Protein AF-A0A3B1DGM4-F1 (afdb_monomer_lite)

Structure (mmCIF, N/CA/C/O backbone):
data_AF-A0A3B1DGM4-F1
#
_entry.id   AF-A0A3B1DGM4-F1
#
loop_
_atom_site.group_PDB
_atom_site.id
_atom_site.type_symbol
_atom_site.label_atom_id
_atom_site.label_alt_id
_atom_site.label_comp_id
_atom_site.label_asym_id
_atom_site.label_entity_id
_atom_site.label_seq_id
_atom_site.pdbx_PDB_ins_code
_atom_site.Cartn_x
_atom_site.Cartn_y
_atom_site.Cartn_z
_atom_site.occupancy
_atom_site.B_iso_or_equiv
_atom_site.auth_seq_id
_atom_site.auth_comp_id
_atom_site.auth_asym_id
_atom_site.auth_atom_id
_atom_site.pdbx_PDB_model_num
ATOM 1 N N . MET A 1 1 ? 44.287 21.432 -73.339 1.00 42.75 1 MET A N 1
ATOM 2 C CA . MET A 1 1 ? 43.274 21.935 -72.387 1.00 42.75 1 MET A CA 1
ATOM 3 C C . MET A 1 1 ? 42.687 20.730 -71.656 1.00 42.75 1 MET A C 1
ATOM 5 O O . MET A 1 1 ? 42.046 19.916 -72.302 1.00 42.75 1 MET A O 1
ATOM 9 N N . LYS A 1 2 ? 43.029 20.514 -70.377 1.00 38.25 2 LYS A N 1
ATOM 10 C CA . LYS A 1 2 ? 42.545 19.362 -69.591 1.00 38.25 2 LYS A CA 1
ATOM 11 C C . LYS A 1 2 ? 41.209 19.734 -68.949 1.00 38.25 2 LYS A C 1
ATOM 13 O O . LYS A 1 2 ? 41.166 20.657 -68.144 1.00 38.25 2 LYS A O 1
ATOM 18 N N . ILE A 1 3 ? 40.140 19.044 -69.332 1.00 38.56 3 ILE A N 1
ATOM 19 C CA . ILE A 1 3 ? 38.806 19.200 -68.746 1.00 38.56 3 ILE A CA 1
ATOM 20 C C . ILE A 1 3 ? 38.705 18.220 -67.578 1.00 38.56 3 ILE A C 1
ATOM 22 O O . ILE A 1 3 ? 38.859 17.016 -67.767 1.00 38.56 3 ILE A O 1
ATOM 26 N N . PHE A 1 4 ? 38.488 18.737 -66.370 1.00 43.41 4 PHE A N 1
ATOM 27 C CA . PHE A 1 4 ? 38.231 17.930 -65.179 1.00 43.41 4 PHE A CA 1
ATOM 28 C C . PHE A 1 4 ? 36.724 17.897 -64.921 1.00 43.41 4 PHE A C 1
ATOM 30 O O . PHE A 1 4 ? 36.113 18.940 -64.695 1.00 43.41 4 PHE A O 1
ATOM 37 N N . PHE A 1 5 ? 36.124 16.707 -64.930 1.00 41.41 5 PHE A N 1
ATOM 38 C CA . PHE A 1 5 ? 34.758 16.517 -64.451 1.00 41.41 5 PHE A CA 1
ATOM 39 C C . PHE A 1 5 ? 34.792 16.369 -62.930 1.00 41.41 5 PHE A C 1
ATOM 41 O O . PHE A 1 5 ? 35.368 15.424 -62.395 1.00 41.41 5 PHE A O 1
ATOM 48 N N . LYS A 1 6 ? 34.208 17.336 -62.223 1.00 41.38 6 LYS A N 1
ATOM 49 C CA . LYS A 1 6 ? 34.042 17.284 -60.771 1.00 41.38 6 LYS A CA 1
ATOM 50 C C . LYS A 1 6 ? 32.769 16.483 -60.490 1.00 41.38 6 LYS A C 1
ATOM 52 O O . LYS A 1 6 ? 31.674 16.977 -60.736 1.00 41.38 6 LYS A O 1
ATOM 57 N N . THR A 1 7 ? 32.905 15.240 -60.034 1.00 41.47 7 THR A N 1
ATOM 58 C CA . THR A 1 7 ? 31.760 14.409 -59.633 1.00 41.47 7 THR A CA 1
ATOM 59 C C . THR A 1 7 ? 31.030 15.085 -58.473 1.00 41.47 7 THR A C 1
ATOM 61 O O . THR A 1 7 ? 31.591 15.244 -57.390 1.00 41.47 7 THR A O 1
ATOM 64 N N . LEU A 1 8 ? 29.789 15.515 -58.704 1.00 42.62 8 LEU A N 1
ATOM 65 C CA . LEU A 1 8 ? 28.921 16.071 -57.672 1.00 42.62 8 LEU A CA 1
ATOM 66 C C . LEU A 1 8 ? 28.222 14.905 -56.961 1.00 42.62 8 LEU A C 1
ATOM 68 O O . LEU A 1 8 ? 27.299 14.306 -57.505 1.00 42.62 8 LEU A O 1
ATOM 72 N N . ILE A 1 9 ? 28.688 14.550 -55.764 1.00 44.69 9 ILE A N 1
ATOM 73 C CA . ILE A 1 9 ? 27.998 13.579 -54.910 1.00 44.69 9 ILE A CA 1
ATOM 74 C C . ILE A 1 9 ? 26.795 14.297 -54.293 1.00 44.69 9 ILE A C 1
ATOM 76 O O . ILE A 1 9 ? 26.960 15.163 -53.436 1.00 44.69 9 ILE A O 1
ATOM 80 N N . VAL A 1 10 ? 25.585 13.958 -54.739 1.00 43.38 10 VAL A N 1
ATOM 81 C CA . VAL A 1 10 ? 24.349 14.363 -54.060 1.00 43.38 10 VAL A CA 1
ATOM 82 C C . VAL A 1 10 ? 24.117 13.366 -52.928 1.00 43.38 10 VAL A C 1
ATOM 84 O O . VAL A 1 10 ? 23.751 12.219 -53.171 1.00 43.38 10 VAL A O 1
ATOM 87 N N . LEU A 1 11 ? 24.383 13.780 -51.689 1.00 36.72 11 LEU A N 1
ATOM 88 C CA . LEU A 1 11 ? 24.132 12.960 -50.508 1.00 36.72 11 LEU A CA 1
ATOM 89 C C . LEU A 1 11 ? 22.659 13.115 -50.108 1.00 36.72 11 LEU A C 1
ATOM 91 O O . LEU A 1 11 ? 22.272 14.107 -49.496 1.00 36.72 11 LEU A O 1
ATOM 95 N N . THR A 1 12 ? 21.817 12.155 -50.477 1.00 41.31 12 THR A N 1
ATOM 96 C CA . THR A 1 12 ? 20.431 12.095 -49.997 1.00 41.31 12 THR A CA 1
ATOM 97 C C . THR A 1 12 ? 20.418 11.677 -48.530 1.00 41.31 12 THR A C 1
ATOM 99 O O . THR A 1 12 ? 20.714 10.528 -48.205 1.00 41.31 12 THR A O 1
ATOM 102 N N . PHE A 1 13 ? 20.078 12.605 -47.637 1.00 42.34 13 PHE A N 1
ATOM 103 C CA . PHE A 1 13 ? 19.871 12.321 -46.219 1.00 42.34 13 PHE A CA 1
ATOM 104 C C . PHE A 1 13 ? 18.465 11.737 -46.032 1.00 42.34 13 PHE A C 1
ATOM 106 O O . PHE A 1 13 ? 17.473 12.462 -46.067 1.00 42.34 13 PHE A O 1
ATOM 113 N N . ILE A 1 14 ? 18.362 10.415 -45.892 1.00 50.78 14 ILE A N 1
ATOM 114 C CA . ILE A 1 14 ? 17.096 9.752 -45.561 1.00 50.78 14 ILE A CA 1
ATOM 115 C C . ILE A 1 14 ? 16.934 9.827 -44.043 1.00 50.78 14 ILE A C 1
ATOM 117 O O . ILE A 1 14 ? 17.712 9.220 -43.308 1.00 50.78 14 ILE A O 1
ATOM 121 N N . LEU A 1 15 ? 15.928 10.561 -43.566 1.00 43.47 15 LEU A N 1
ATOM 122 C CA . LEU A 1 15 ? 15.540 10.518 -42.160 1.00 43.47 15 LEU A CA 1
ATOM 123 C C . LEU A 1 15 ? 14.900 9.147 -41.900 1.00 43.47 15 LEU A C 1
ATOM 125 O O . LEU A 1 15 ? 13.760 8.905 -42.297 1.00 43.47 15 LEU A O 1
ATOM 129 N N . GLN A 1 16 ? 15.632 8.220 -41.282 1.00 45.78 16 GLN A N 1
ATOM 130 C CA . GLN A 1 16 ? 15.008 7.003 -40.773 1.00 45.78 16 GLN A CA 1
ATOM 131 C C . GLN A 1 16 ? 14.220 7.370 -39.519 1.00 45.78 16 GLN A C 1
ATOM 133 O O . GLN A 1 16 ? 14.791 7.568 -38.450 1.00 45.78 16 GLN A O 1
ATOM 138 N N . ILE A 1 17 ? 12.902 7.501 -39.662 1.00 54.94 17 ILE A N 1
ATOM 139 C CA . ILE A 1 17 ? 12.008 7.572 -38.511 1.00 54.94 17 ILE A CA 1
ATOM 140 C C . ILE A 1 17 ? 11.974 6.157 -37.942 1.00 54.94 17 ILE A C 1
ATOM 142 O O . ILE A 1 17 ? 11.380 5.257 -38.538 1.00 54.94 17 ILE A O 1
ATOM 146 N N . THR A 1 18 ? 12.660 5.927 -36.827 1.00 59.72 18 THR A N 1
ATOM 147 C CA . THR A 1 18 ? 12.448 4.698 -36.070 1.00 59.72 18 THR A CA 1
ATOM 148 C C . THR A 1 18 ? 10.998 4.710 -35.585 1.00 59.72 18 THR A C 1
ATOM 150 O O . THR A 1 18 ? 10.557 5.716 -35.022 1.00 59.72 18 THR A O 1
ATOM 153 N N . PRO A 1 19 ? 10.209 3.649 -35.825 1.00 55.88 19 PRO A N 1
ATOM 154 C CA . PRO A 1 19 ? 8.869 3.583 -35.270 1.00 55.88 19 PRO A CA 1
ATOM 155 C C . PRO A 1 19 ? 8.990 3.655 -33.747 1.00 55.88 19 PRO A C 1
ATOM 157 O O . PRO A 1 19 ? 9.618 2.801 -33.119 1.00 55.88 19 PRO A O 1
ATOM 160 N N . ILE A 1 20 ? 8.419 4.702 -33.151 1.00 60.31 20 ILE A N 1
ATOM 161 C CA . ILE A 1 20 ? 8.247 4.762 -31.704 1.00 60.31 20 ILE A CA 1
ATOM 162 C C . ILE A 1 20 ? 7.150 3.748 -31.399 1.00 60.31 20 ILE A C 1
ATOM 164 O O . ILE A 1 20 ? 5.969 4.006 -31.631 1.00 60.31 20 ILE A O 1
ATOM 168 N N . ASN A 1 21 ? 7.546 2.565 -30.936 1.00 53.22 21 ASN A N 1
ATOM 169 C CA . ASN A 1 21 ? 6.609 1.578 -30.424 1.00 53.22 21 ASN A CA 1
ATOM 170 C C . ASN A 1 21 ? 6.027 2.131 -29.120 1.00 53.22 21 ASN A C 1
ATOM 172 O O . ASN A 1 21 ? 6.573 1.912 -28.040 1.00 53.22 21 ASN A O 1
ATOM 176 N N . PHE A 1 22 ? 4.930 2.878 -29.212 1.00 55.25 22 PHE A N 1
ATOM 177 C CA . PHE A 1 22 ? 4.070 3.075 -28.058 1.00 55.25 22 PHE A CA 1
ATOM 178 C C . PHE A 1 22 ? 3.384 1.741 -27.803 1.00 55.25 22 PHE A C 1
ATOM 180 O O . PHE A 1 22 ? 2.392 1.403 -28.446 1.00 55.25 22 PHE A O 1
ATOM 187 N N . SER A 1 23 ? 3.949 0.956 -26.891 1.00 56.75 23 SER A N 1
ATOM 188 C CA . SER A 1 23 ? 3.288 -0.224 -26.351 1.00 56.75 23 SER A CA 1
ATOM 189 C C . SER A 1 23 ? 2.032 0.228 -25.605 1.00 56.75 23 SER A C 1
ATOM 191 O O . SER A 1 23 ? 2.065 0.463 -24.402 1.00 56.75 23 SER A O 1
ATOM 193 N N . HIS A 1 24 ? 0.915 0.386 -26.312 1.00 62.28 24 HIS A N 1
ATOM 194 C CA . HIS A 1 24 ? -0.399 0.474 -25.690 1.00 62.28 24 HIS A CA 1
ATOM 195 C C . HIS A 1 24 ? -1.039 -0.909 -25.710 1.00 62.28 24 HIS A C 1
ATOM 197 O O . HIS A 1 24 ? -1.864 -1.239 -26.558 1.00 62.28 24 HIS A O 1
ATOM 203 N N . SER A 1 25 ? -0.598 -1.753 -24.788 1.00 62.38 25 SER A N 1
ATOM 204 C CA . SER A 1 25 ? -1.375 -2.910 -24.354 1.00 62.38 25 SER A CA 1
ATOM 205 C C . SER A 1 25 ? -0.787 -3.436 -23.061 1.00 62.38 25 SER A C 1
ATOM 207 O O . SER A 1 25 ? -0.086 -4.440 -23.027 1.00 62.38 25 SER A O 1
ATOM 209 N N . ALA A 1 26 ? -1.085 -2.727 -21.979 1.00 62.62 26 ALA A N 1
ATOM 210 C CA . ALA A 1 26 ? -1.394 -3.426 -20.748 1.00 62.62 26 ALA A CA 1
ATOM 211 C C . ALA A 1 26 ? -2.919 -3.557 -20.736 1.00 62.62 26 ALA A C 1
ATOM 213 O O . ALA A 1 26 ? -3.623 -2.687 -20.234 1.00 62.62 26 ALA A O 1
ATOM 214 N N . THR A 1 27 ? -3.458 -4.587 -21.388 1.00 62.31 27 THR A N 1
ATOM 215 C CA . THR A 1 27 ? -4.781 -5.072 -20.996 1.00 62.31 27 THR A CA 1
ATOM 216 C C . THR A 1 27 ? -4.618 -5.600 -19.581 1.00 62.31 27 THR A C 1
ATOM 218 O O . THR A 1 27 ? -4.063 -6.681 -19.390 1.00 62.31 27 THR A O 1
ATOM 221 N N . THR A 1 28 ? -5.000 -4.800 -18.592 1.00 70.31 28 THR A N 1
ATOM 222 C CA . THR A 1 28 ? -5.035 -5.243 -17.202 1.00 70.31 28 THR A CA 1
ATOM 223 C C . THR A 1 28 ? -6.267 -6.122 -17.051 1.00 70.31 28 THR A C 1
ATOM 225 O O . THR A 1 28 ? -7.396 -5.634 -17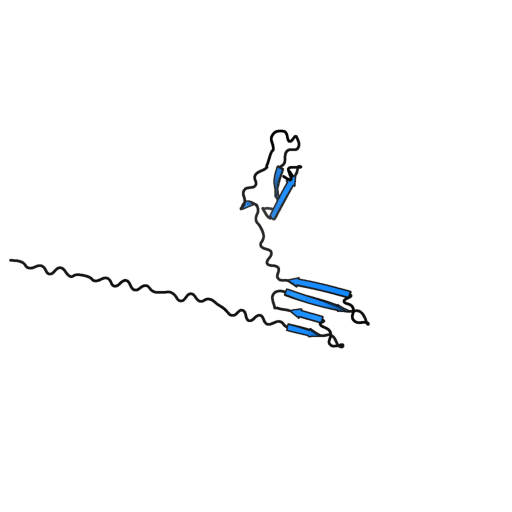.097 1.00 70.31 28 THR A O 1
ATOM 228 N N . THR A 1 29 ? -6.061 -7.432 -16.959 1.00 84.00 29 THR A N 1
ATOM 229 C CA . THR A 1 29 ? -7.118 -8.353 -16.537 1.00 84.00 29 THR A CA 1
ATOM 230 C C . THR A 1 29 ? -7.303 -8.180 -15.037 1.00 84.00 29 THR A C 1
ATOM 232 O O . THR A 1 29 ? -6.311 -8.128 -14.314 1.00 84.00 29 THR A O 1
ATOM 235 N N . ILE A 1 30 ? -8.554 -8.056 -14.592 1.00 90.81 30 ILE A N 1
ATOM 236 C CA . ILE A 1 30 ? -8.892 -8.049 -13.170 1.00 90.81 30 ILE A CA 1
ATOM 237 C C . ILE A 1 30 ? -9.694 -9.311 -12.880 1.00 90.81 30 ILE A C 1
ATOM 239 O O . ILE A 1 30 ? -10.775 -9.495 -13.444 1.00 90.81 30 ILE A O 1
ATOM 243 N N . ASP A 1 31 ? -9.165 -10.157 -12.006 1.00 94.62 31 ASP A N 1
ATOM 244 C CA . ASP A 1 31 ? -9.820 -11.380 -11.564 1.00 94.62 31 ASP A CA 1
ATOM 245 C C . ASP A 1 31 ? -10.663 -11.103 -10.319 1.00 94.62 31 ASP A C 1
ATOM 247 O O . ASP A 1 31 ? -10.201 -10.484 -9.358 1.00 94.62 31 ASP A O 1
ATOM 251 N N . TYR A 1 32 ? -11.909 -11.578 -10.331 1.00 96.50 32 TYR A N 1
ATOM 252 C CA . TYR A 1 32 ? -12.853 -11.435 -9.225 1.00 96.50 32 TYR A CA 1
ATOM 253 C C . TYR A 1 32 ? -13.235 -12.807 -8.675 1.00 96.50 32 TYR A C 1
ATOM 255 O O . TYR A 1 32 ? -13.625 -13.693 -9.438 1.00 96.50 32 TYR A O 1
ATOM 263 N N . THR A 1 33 ? -13.182 -12.970 -7.353 1.00 97.38 33 THR A N 1
ATOM 264 C CA . THR A 1 33 ? -13.752 -14.135 -6.663 1.00 97.38 33 THR A CA 1
ATOM 265 C C . THR A 1 33 ? -14.867 -13.700 -5.729 1.00 97.38 33 THR A C 1
ATOM 267 O O . THR A 1 33 ? -14.865 -12.587 -5.193 1.00 97.38 33 THR A O 1
ATOM 270 N N . TYR A 1 34 ? -15.835 -14.590 -5.553 1.00 96.88 34 TYR A N 1
ATOM 271 C CA . TYR A 1 34 ? -17.017 -14.349 -4.746 1.00 96.88 34 TYR A CA 1
ATOM 272 C C . TYR A 1 34 ? -17.166 -15.450 -3.702 1.00 96.88 34 TYR A C 1
ATOM 274 O O . TYR A 1 34 ? -16.784 -16.591 -3.958 1.00 96.88 34 TYR A O 1
ATOM 282 N N . ASP A 1 35 ? -17.735 -15.095 -2.554 1.00 94.69 35 ASP A N 1
ATOM 283 C CA . ASP A 1 35 ? -18.126 -16.061 -1.530 1.00 94.69 35 ASP A CA 1
ATOM 284 C C . ASP A 1 35 ? -19.404 -16.832 -1.924 1.00 94.69 35 ASP A C 1
ATOM 286 O O . ASP A 1 35 ? -20.057 -16.532 -2.929 1.00 94.69 35 ASP A O 1
ATOM 290 N N . ASP A 1 36 ? -19.801 -17.808 -1.101 1.00 95.75 36 ASP A N 1
ATOM 291 C CA . ASP A 1 36 ? -20.997 -18.642 -1.320 1.00 95.75 36 ASP A CA 1
ATOM 292 C C . ASP A 1 36 ? -22.314 -17.838 -1.393 1.00 95.75 36 ASP A C 1
ATOM 294 O O . ASP A 1 36 ? -23.334 -18.342 -1.868 1.00 95.75 36 ASP A O 1
ATOM 298 N N . LEU A 1 37 ? -22.313 -16.584 -0.926 1.00 95.94 37 LEU A N 1
ATOM 299 C CA . LEU A 1 37 ? -23.451 -15.663 -0.976 1.00 95.94 37 LEU A CA 1
ATOM 300 C C . LEU A 1 37 ? -23.361 -14.681 -2.158 1.00 95.94 37 LEU A C 1
ATOM 302 O O . LEU A 1 37 ? -24.132 -13.720 -2.215 1.00 95.94 37 LEU A O 1
ATOM 306 N N . ASN A 1 38 ? -22.459 -14.923 -3.116 1.00 96.06 38 ASN A N 1
ATOM 307 C CA . ASN A 1 38 ? -22.181 -14.076 -4.279 1.00 96.06 38 ASN A CA 1
ATOM 308 C C . ASN A 1 38 ? -21.729 -12.648 -3.924 1.00 96.06 38 ASN A C 1
ATOM 310 O O . ASN A 1 38 ? -22.008 -11.693 -4.656 1.00 96.06 38 ASN A O 1
ATOM 314 N N . ARG A 1 39 ? -21.024 -12.472 -2.805 1.00 94.44 39 ARG A N 1
ATOM 315 C CA . ARG A 1 39 ? -20.416 -11.192 -2.411 1.00 94.44 39 ARG A CA 1
ATOM 316 C C . ARG A 1 39 ? -18.938 -11.192 -2.777 1.00 94.44 39 ARG A C 1
ATOM 318 O O . ARG A 1 39 ? -18.302 -12.238 -2.782 1.00 94.44 39 ARG A O 1
ATOM 325 N N . LEU A 1 40 ? -18.395 -10.023 -3.115 1.00 97.25 40 LEU A N 1
ATOM 326 C CA . LEU A 1 40 ? -17.015 -9.888 -3.588 1.00 97.25 40 LEU A CA 1
ATOM 327 C C . LEU A 1 40 ? -16.014 -10.248 -2.482 1.00 97.25 40 LEU A C 1
ATOM 329 O O . LEU A 1 40 ? -15.865 -9.491 -1.532 1.00 97.25 40 LEU A O 1
ATOM 333 N N . GLU A 1 41 ? -15.281 -11.345 -2.632 1.00 97.12 41 GLU A N 1
ATOM 334 C CA . GLU A 1 41 ? -14.272 -11.781 -1.661 1.00 97.12 41 GLU A CA 1
ATOM 335 C C . GLU A 1 41 ? -12.873 -11.271 -2.036 1.00 97.12 41 GLU A C 1
ATOM 337 O O . GLU A 1 41 ? -12.142 -10.769 -1.178 1.00 97.12 41 GLU A O 1
ATOM 342 N N . ASN A 1 42 ? -12.523 -11.327 -3.326 1.00 96.31 42 ASN A N 1
ATOM 343 C CA . ASN A 1 42 ? -11.224 -10.895 -3.834 1.00 96.31 42 ASN A CA 1
ATOM 344 C C . ASN A 1 42 ? -11.342 -10.160 -5.174 1.00 96.31 42 ASN A C 1
ATOM 346 O O . ASN A 1 42 ? -12.109 -10.568 -6.044 1.00 96.31 42 ASN A O 1
ATOM 350 N N . SER A 1 43 ? -10.523 -9.125 -5.367 1.00 95.12 43 SER A N 1
ATOM 351 C CA . SER A 1 43 ? -10.234 -8.557 -6.689 1.00 95.12 43 SER A CA 1
ATOM 352 C C . SER A 1 43 ? -8.729 -8.397 -6.884 1.00 95.12 43 SER A C 1
ATOM 354 O O . SER A 1 43 ? -8.086 -7.788 -6.025 1.00 95.12 43 SER A O 1
ATOM 356 N N . ASP A 1 44 ? -8.185 -8.881 -7.996 1.00 92.12 44 ASP A N 1
ATOM 357 C CA . ASP A 1 44 ? -6.746 -8.871 -8.287 1.00 92.12 44 ASP A CA 1
ATOM 358 C C . ASP A 1 44 ? -6.476 -8.339 -9.698 1.00 92.12 44 ASP A C 1
ATOM 360 O O . ASP A 1 44 ? -7.025 -8.873 -10.655 1.00 92.12 44 ASP A O 1
ATOM 364 N N . ASP A 1 45 ? -5.664 -7.286 -9.834 1.00 88.56 45 ASP A N 1
ATOM 365 C CA . ASP A 1 45 ? -5.254 -6.717 -11.133 1.00 88.56 45 ASP A CA 1
ATOM 366 C C . ASP A 1 45 ? -3.812 -7.099 -11.547 1.00 88.56 45 ASP A C 1
ATOM 368 O O . ASP A 1 45 ? -3.177 -6.422 -12.364 1.00 88.56 45 ASP A O 1
ATOM 372 N N . ASN A 1 46 ? -3.271 -8.163 -10.943 1.00 84.69 46 ASN A N 1
ATOM 373 C CA . ASN A 1 46 ? -1.877 -8.622 -10.950 1.00 84.69 46 ASN A CA 1
ATOM 374 C C . ASN A 1 46 ? -0.868 -7.676 -10.278 1.00 84.69 46 ASN A C 1
ATOM 376 O O . ASN A 1 46 ? 0.282 -8.062 -10.054 1.00 84.69 46 ASN A O 1
ATOM 380 N N . SER A 1 47 ? -1.255 -6.443 -9.958 1.00 85.00 47 SER A N 1
ATOM 381 C CA . SER A 1 47 ? -0.409 -5.458 -9.278 1.00 85.00 47 SER A CA 1
ATOM 382 C C . SER A 1 47 ? -0.871 -5.219 -7.845 1.00 85.00 47 SER A C 1
ATOM 384 O O . SER A 1 47 ? -0.049 -4.954 -6.965 1.00 85.00 47 SER A O 1
ATOM 386 N N . ILE A 1 48 ? -2.177 -5.297 -7.610 1.00 88.44 48 ILE A N 1
ATOM 387 C CA . ILE A 1 48 ? -2.865 -5.008 -6.363 1.00 88.44 48 ILE A CA 1
ATOM 388 C C . ILE A 1 48 ? -3.989 -6.025 -6.168 1.00 88.44 48 ILE A C 1
ATOM 390 O O . ILE A 1 48 ? -4.896 -6.152 -6.987 1.00 88.44 48 ILE A O 1
ATOM 394 N N . THR A 1 49 ? -3.966 -6.676 -5.010 1.00 93.19 49 THR A N 1
ATOM 395 C CA . THR A 1 49 ? -5.018 -7.565 -4.529 1.00 93.19 49 THR A CA 1
ATOM 396 C C . THR A 1 49 ? -5.808 -6.873 -3.417 1.00 93.19 49 THR A C 1
ATOM 398 O O . THR A 1 49 ? -5.246 -6.439 -2.402 1.00 93.19 49 THR A O 1
ATOM 401 N N . HIS A 1 50 ? -7.128 -6.799 -3.564 1.00 94.69 50 HIS A N 1
ATOM 402 C CA . HIS A 1 50 ? -8.054 -6.422 -2.499 1.00 94.69 50 HIS A CA 1
ATOM 403 C C . HIS A 1 50 ? -8.781 -7.662 -1.988 1.00 94.69 50 HIS A C 1
ATOM 405 O O . HIS A 1 50 ? -9.328 -8.415 -2.782 1.00 94.69 50 HIS A O 1
ATOM 411 N N . THR A 1 51 ? -8.838 -7.832 -0.669 1.00 96.81 51 THR A N 1
ATOM 412 C CA . THR A 1 51 ? -9.602 -8.900 -0.005 1.00 96.81 51 THR A CA 1
ATOM 413 C C . THR A 1 51 ? -10.608 -8.306 0.970 1.00 96.81 51 THR A C 1
ATOM 415 O O . THR A 1 51 ? -10.295 -7.344 1.684 1.00 96.81 51 THR A O 1
ATOM 418 N N . PHE A 1 52 ? -11.806 -8.882 0.999 1.00 97.06 52 PHE A N 1
ATOM 419 C CA . PHE A 1 52 ? -12.921 -8.438 1.826 1.00 97.06 52 PHE A CA 1
ATOM 420 C C . PHE A 1 52 ? -13.473 -9.602 2.644 1.00 97.06 52 PHE A C 1
ATOM 422 O O . PHE A 1 52 ? -13.580 -10.721 2.155 1.00 97.06 52 PHE A O 1
ATOM 429 N N . THR A 1 53 ? -13.861 -9.327 3.886 1.00 95.88 53 THR A N 1
ATOM 430 C CA . THR A 1 53 ? -14.657 -10.257 4.696 1.00 95.88 53 THR A CA 1
ATOM 431 C C . THR A 1 53 ? -15.911 -9.559 5.174 1.00 95.88 53 THR A C 1
ATOM 433 O O . THR A 1 53 ? -15.910 -8.341 5.372 1.00 95.88 53 THR A O 1
ATOM 436 N N . TYR A 1 54 ? -16.965 -10.335 5.395 1.00 96.94 54 TYR A N 1
ATOM 437 C CA . TYR A 1 54 ? -18.276 -9.819 5.760 1.00 96.94 54 TYR A CA 1
ATOM 438 C C . TYR A 1 54 ? -18.806 -10.490 7.025 1.00 96.94 54 TYR A C 1
ATOM 440 O O . TYR A 1 54 ? -18.404 -11.604 7.357 1.00 96.94 54 TYR A O 1
ATOM 448 N N . ASP A 1 55 ? -19.715 -9.817 7.723 1.00 95.56 55 ASP A N 1
ATOM 449 C CA . ASP A 1 55 ? -20.574 -10.447 8.724 1.00 95.56 55 ASP A CA 1
ATOM 450 C C . ASP A 1 55 ? -21.780 -11.154 8.062 1.00 95.56 55 ASP A C 1
ATOM 452 O O . ASP A 1 55 ? -21.948 -11.162 6.834 1.00 95.56 55 ASP A O 1
ATOM 456 N N . GLU A 1 56 ? -22.626 -11.771 8.889 1.00 93.81 56 GLU A N 1
ATOM 457 C CA . GLU A 1 56 ? -23.806 -12.524 8.444 1.00 93.81 56 GLU A CA 1
ATOM 458 C C . GLU A 1 56 ? -24.868 -11.649 7.760 1.00 93.81 56 GLU A C 1
ATOM 460 O O . GLU A 1 56 ? -25.627 -12.142 6.930 1.00 93.81 56 GLU A O 1
ATOM 465 N N . VAL A 1 57 ? -24.917 -10.350 8.072 1.00 95.62 57 VAL A N 1
ATOM 466 C CA . VAL A 1 57 ? -25.900 -9.411 7.503 1.00 95.62 57 VAL A CA 1
ATOM 467 C C . VAL A 1 57 ? -25.353 -8.638 6.297 1.00 95.62 57 VAL A C 1
ATOM 469 O O . VAL A 1 57 ? -26.090 -7.878 5.672 1.00 95.62 57 VAL A O 1
ATOM 472 N N . GLY A 1 58 ? -24.086 -8.859 5.927 1.00 93.62 58 GLY A N 1
ATOM 473 C CA . GLY A 1 58 ? -23.462 -8.305 4.726 1.00 93.62 58 GLY A CA 1
ATOM 474 C C . GLY A 1 58 ? -22.635 -7.039 4.935 1.00 93.62 58 GLY A C 1
ATOM 475 O O . GLY A 1 58 ? -22.234 -6.424 3.946 1.00 93.62 58 GLY A O 1
ATOM 476 N N . ASN A 1 59 ? -22.330 -6.647 6.173 1.00 94.69 59 ASN A N 1
ATOM 477 C CA . ASN A 1 59 ? -21.394 -5.552 6.419 1.00 94.69 59 ASN A CA 1
ATOM 478 C C . ASN A 1 59 ? -19.955 -6.038 6.264 1.00 94.69 59 ASN A C 1
ATOM 480 O O . ASN A 1 59 ? -19.616 -7.139 6.687 1.00 94.69 59 ASN A O 1
ATOM 484 N N . ILE A 1 60 ? -19.086 -5.190 5.713 1.00 95.56 60 ILE A N 1
ATOM 485 C CA . ILE A 1 60 ? -17.653 -5.479 5.613 1.00 95.56 60 ILE A CA 1
ATOM 486 C C . ILE A 1 60 ? -17.035 -5.433 7.016 1.00 95.56 60 ILE A C 1
ATOM 488 O O . ILE A 1 60 ? -17.058 -4.396 7.676 1.00 95.56 60 ILE A O 1
ATOM 492 N N . THR A 1 61 ? -16.441 -6.542 7.448 1.00 97.19 61 THR A N 1
ATOM 493 C CA . THR A 1 61 ? -15.714 -6.666 8.721 1.00 97.19 61 THR A CA 1
ATOM 494 C C . THR A 1 61 ? -14.211 -6.468 8.555 1.00 97.19 61 THR A C 1
ATOM 496 O O . THR A 1 61 ? -13.540 -6.048 9.496 1.00 97.19 61 THR A O 1
ATOM 499 N N . SER A 1 62 ? -13.674 -6.720 7.358 1.00 94.56 62 SER A N 1
ATOM 500 C CA . SER A 1 62 ? -12.272 -6.471 7.023 1.00 94.56 62 SER A CA 1
ATOM 501 C C . SER A 1 62 ? -12.113 -6.096 5.558 1.00 94.56 62 SER A C 1
ATOM 503 O O . SER A 1 62 ? -12.790 -6.633 4.682 1.00 94.56 62 SER A O 1
ATOM 505 N N . LYS A 1 63 ? -11.168 -5.192 5.299 1.00 94.81 63 LYS A N 1
ATOM 506 C CA . LYS A 1 63 ? -10.659 -4.877 3.967 1.00 94.81 63 LYS A CA 1
ATOM 507 C C . LYS A 1 63 ? -9.141 -4.858 4.035 1.00 94.81 63 LYS A C 1
ATOM 509 O O . LYS A 1 63 ? -8.566 -4.041 4.754 1.00 94.81 63 LYS A O 1
ATOM 514 N N . LYS A 1 64 ? -8.490 -5.712 3.253 1.00 93.69 64 LYS A N 1
ATOM 515 C CA . LYS A 1 64 ? -7.031 -5.759 3.143 1.00 93.69 64 LYS A CA 1
ATOM 516 C C . LYS A 1 64 ? -6.617 -5.459 1.707 1.00 93.69 64 LYS A C 1
ATOM 518 O O . LYS A 1 64 ? -7.234 -5.932 0.759 1.00 93.69 64 LYS A O 1
ATOM 523 N N . VAL A 1 65 ? -5.578 -4.641 1.561 1.00 92.19 65 VAL A N 1
ATOM 524 C CA . VAL A 1 65 ? -4.978 -4.290 0.269 1.00 92.19 65 VAL A CA 1
ATOM 525 C C . VAL A 1 65 ? -3.529 -4.746 0.289 1.00 92.19 65 VAL A C 1
ATOM 527 O O . VAL A 1 65 ? -2.773 -4.346 1.174 1.00 92.19 65 VAL A O 1
ATOM 530 N N . VAL A 1 66 ? -3.154 -5.593 -0.660 1.00 88.62 66 VAL A N 1
ATOM 531 C CA . VAL A 1 66 ? -1.780 -6.053 -0.853 1.00 88.62 66 VAL A CA 1
ATOM 532 C C . VAL A 1 66 ? -1.383 -5.665 -2.260 1.00 88.62 66 VAL A C 1
ATOM 534 O O . VAL A 1 66 ? -1.865 -6.242 -3.222 1.00 88.62 66 VAL A O 1
ATOM 537 N N . GLY A 1 67 ? -0.540 -4.650 -2.378 1.00 82.94 67 GLY A N 1
ATOM 538 C CA . GLY A 1 67 ? 0.039 -4.275 -3.656 1.00 82.94 67 GLY A CA 1
ATOM 539 C C . GLY A 1 67 ? 1.484 -4.719 -3.750 1.00 82.94 67 GLY A C 1
ATOM 540 O O . GLY A 1 67 ? 2.215 -4.696 -2.756 1.00 82.94 67 GLY A O 1
ATOM 541 N N . SER A 1 68 ? 1.926 -4.968 -4.976 1.00 66.25 68 SER A N 1
ATOM 542 C CA . SER A 1 68 ? 3.307 -4.751 -5.392 1.00 66.25 68 SER A CA 1
ATOM 543 C C . SER A 1 68 ? 3.564 -3.245 -5.379 1.00 66.25 68 SER A C 1
ATOM 545 O O . SER A 1 68 ? 3.756 -2.613 -6.417 1.00 66.25 68 SER A O 1
ATOM 547 N N . GLY A 1 69 ? 3.487 -2.626 -4.198 1.00 59.12 69 GLY A N 1
ATOM 548 C CA . GLY A 1 69 ? 3.939 -1.261 -4.025 1.00 59.12 69 GLY A CA 1
ATOM 549 C C . GLY A 1 69 ? 5.390 -1.262 -4.464 1.00 59.12 69 GLY A C 1
ATOM 550 O O . GLY A 1 69 ? 6.227 -1.863 -3.796 1.00 59.12 69 GLY A O 1
ATOM 551 N N . SER A 1 70 ? 5.676 -0.667 -5.621 1.00 57.56 70 SER A N 1
ATOM 552 C CA . SER A 1 70 ? 7.047 -0.400 -6.023 1.00 57.56 70 SER A CA 1
ATOM 553 C C . SER A 1 70 ? 7.591 0.546 -4.967 1.00 57.56 70 SER A C 1
ATOM 555 O O . SER A 1 70 ? 7.373 1.755 -5.024 1.00 57.56 70 SER A O 1
ATOM 557 N N . THR A 1 71 ? 8.217 -0.007 -3.932 1.00 55.75 71 THR A N 1
ATOM 558 C CA . THR A 1 71 ? 8.962 0.775 -2.964 1.00 55.75 71 THR A CA 1
ATOM 559 C C . THR A 1 71 ? 10.172 1.278 -3.725 1.00 55.75 71 THR A C 1
ATOM 561 O O . THR A 1 71 ? 11.192 0.596 -3.826 1.00 55.75 71 THR A O 1
ATOM 564 N N . SER A 1 72 ? 10.040 2.450 -4.339 1.00 63.69 72 SER A N 1
ATOM 565 C CA . SER A 1 72 ? 11.197 3.193 -4.808 1.00 63.69 72 SER A CA 1
ATOM 566 C C . SER A 1 72 ? 12.007 3.530 -3.567 1.00 63.69 72 SER A C 1
ATOM 568 O O . SER A 1 72 ? 11.654 4.436 -2.815 1.00 63.69 72 SER A O 1
ATOM 570 N N . ASN A 1 73 ? 13.058 2.753 -3.317 1.00 69.75 73 ASN A N 1
ATOM 571 C CA . ASN A 1 73 ? 14.002 3.049 -2.254 1.00 69.75 73 ASN A CA 1
ATOM 572 C C . ASN A 1 73 ? 14.625 4.408 -2.563 1.00 69.75 73 ASN A C 1
ATOM 574 O O . ASN A 1 73 ? 15.406 4.552 -3.505 1.00 69.75 73 ASN A O 1
ATOM 578 N N . ILE A 1 74 ? 14.252 5.420 -1.786 1.00 76.38 74 ILE A N 1
ATOM 579 C CA . ILE A 1 74 ? 14.905 6.719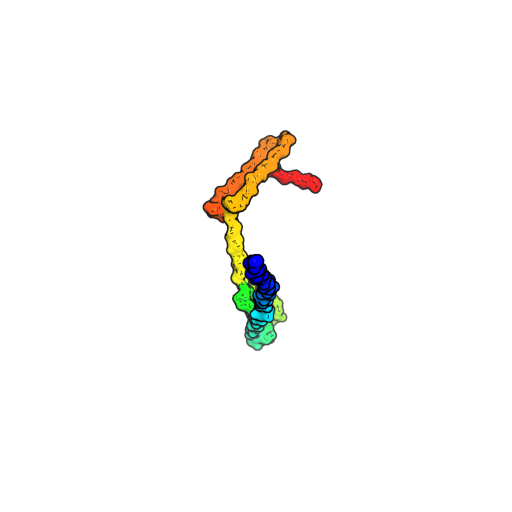 -1.848 1.00 76.38 74 ILE A CA 1
ATOM 580 C C . ILE A 1 74 ? 16.256 6.548 -1.160 1.00 76.38 74 ILE A C 1
ATOM 582 O O . ILE A 1 74 ? 16.312 6.234 0.026 1.00 76.38 74 ILE A O 1
ATOM 586 N N . ASN A 1 75 ? 17.340 6.733 -1.912 1.00 85.50 75 ASN A N 1
A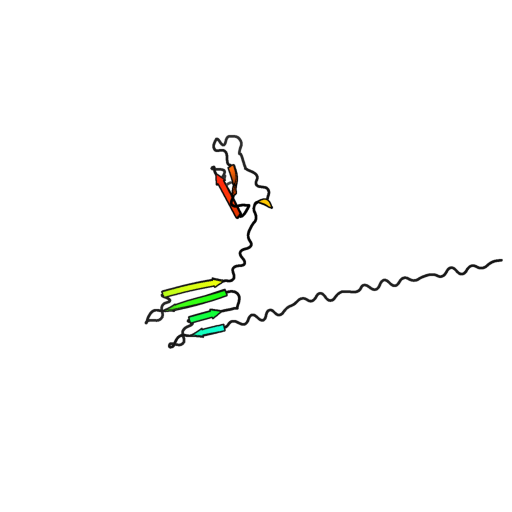TOM 587 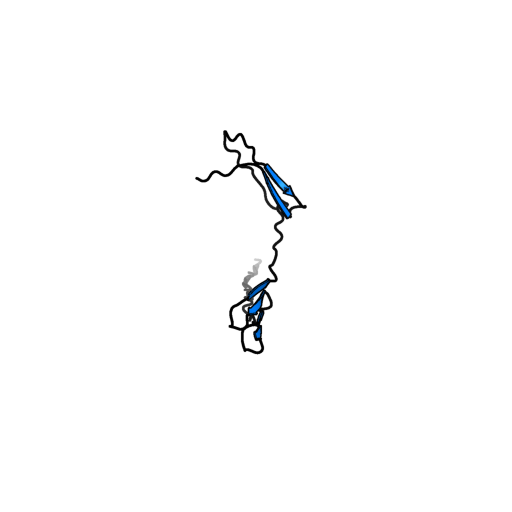C CA . ASN A 1 75 ? 18.671 6.857 -1.337 1.00 85.50 75 ASN A CA 1
ATOM 588 C C . ASN A 1 75 ? 18.960 8.342 -1.098 1.00 85.50 75 ASN A C 1
ATOM 590 O O . ASN A 1 75 ? 19.271 9.076 -2.036 1.00 85.50 75 ASN A O 1
ATOM 594 N N . PHE A 1 76 ? 18.849 8.784 0.152 1.00 83.75 76 PHE A N 1
ATOM 595 C CA . PHE A 1 76 ? 19.103 10.159 0.571 1.00 83.75 76 PHE A CA 1
ATOM 596 C C . PHE A 1 76 ? 20.539 10.620 0.285 1.00 83.75 76 PHE A C 1
ATOM 598 O O . PHE A 1 76 ? 20.744 11.818 0.148 1.00 83.75 76 PHE A O 1
ATOM 605 N N . ASN A 1 77 ? 21.511 9.714 0.085 1.00 86.44 77 ASN A N 1
ATOM 606 C CA . ASN A 1 77 ? 22.869 10.099 -0.337 1.00 86.44 77 ASN A CA 1
ATOM 607 C C . ASN A 1 77 ? 22.904 10.733 -1.737 1.00 86.44 77 ASN A C 1
ATOM 609 O O . ASN A 1 77 ? 23.877 11.397 -2.084 1.00 86.44 77 ASN A O 1
ATOM 613 N N . ASN A 1 78 ? 21.856 10.537 -2.541 1.00 89.12 78 ASN A N 1
ATOM 614 C CA . ASN A 1 78 ? 21.734 11.147 -3.863 1.00 89.12 78 ASN A CA 1
ATOM 615 C C . ASN A 1 78 ? 21.180 12.581 -3.806 1.00 89.12 78 ASN A C 1
ATOM 617 O O . ASN A 1 78 ? 21.007 13.206 -4.851 1.00 89.12 78 ASN A O 1
ATOM 621 N N . TYR A 1 79 ? 20.877 13.096 -2.613 1.00 84.31 79 TYR A N 1
ATOM 622 C CA . TYR A 1 79 ? 20.274 14.407 -2.412 1.00 84.31 79 TYR A CA 1
ATOM 623 C C . TYR A 1 79 ? 21.150 15.255 -1.487 1.00 84.31 79 TYR A C 1
ATOM 625 O O . TYR A 1 79 ? 21.698 14.765 -0.502 1.00 84.31 79 TYR A O 1
ATOM 633 N N . SER A 1 80 ? 21.265 16.548 -1.796 1.00 81.44 80 SER A N 1
ATOM 634 C CA . SER A 1 80 ? 21.838 17.524 -0.865 1.00 81.44 80 SER A CA 1
ATOM 635 C C . SER A 1 80 ? 20.777 17.909 0.165 1.00 81.44 80 SER A C 1
ATOM 637 O O . SER A 1 80 ? 19.637 18.189 -0.210 1.00 81.44 80 SER A O 1
ATOM 639 N N . VAL A 1 81 ? 21.137 17.927 1.449 1.00 72.94 81 VAL A N 1
ATOM 640 C CA . VAL A 1 81 ? 20.250 18.356 2.537 1.00 72.94 81 VAL A CA 1
ATOM 641 C C . VAL A 1 81 ? 20.826 19.622 3.159 1.00 72.94 81 VAL A C 1
ATOM 643 O O . VAL A 1 81 ? 21.909 19.593 3.738 1.00 72.94 81 VAL A O 1
ATOM 646 N N . GLU A 1 82 ? 20.105 20.732 3.025 1.00 71.06 82 GLU A N 1
ATOM 647 C CA . GLU A 1 82 ? 20.491 22.029 3.580 1.00 71.06 82 GLU A CA 1
ATOM 648 C C . GLU A 1 82 ? 19.626 22.356 4.798 1.00 71.06 82 GLU A C 1
ATOM 650 O O . GLU A 1 82 ? 18.399 22.224 4.763 1.00 71.06 82 GLU A O 1
ATOM 655 N N . ASN A 1 83 ? 20.261 22.800 5.882 1.00 66.94 83 ASN A N 1
ATOM 656 C CA . ASN A 1 83 ? 19.549 23.199 7.090 1.00 66.94 83 ASN A CA 1
ATOM 657 C C . ASN A 1 83 ? 19.179 24.678 6.978 1.00 66.94 83 ASN A C 1
ATOM 659 O O . ASN A 1 83 ? 20.027 25.522 6.687 1.00 66.94 83 ASN A O 1
ATOM 663 N N . TYR A 1 84 ? 17.914 25.003 7.234 1.00 62.75 84 TYR A N 1
ATOM 664 C CA . TYR A 1 84 ? 17.481 26.393 7.299 1.00 62.75 84 TYR A CA 1
ATOM 665 C C . TYR A 1 84 ? 17.665 26.940 8.718 1.00 62.75 84 TYR A C 1
ATOM 667 O O . TYR A 1 84 ? 16.815 26.739 9.588 1.00 62.75 84 TYR A O 1
ATOM 675 N N . ASP A 1 85 ? 18.756 27.671 8.934 1.00 62.66 85 ASP A N 1
ATOM 676 C CA . ASP A 1 85 ? 18.996 28.406 10.174 1.00 62.66 85 ASP A CA 1
ATOM 677 C C . ASP A 1 85 ? 18.553 29.864 9.999 1.00 62.66 85 ASP A C 1
ATOM 679 O O . ASP A 1 85 ? 19.242 30.694 9.401 1.00 62.66 85 ASP A O 1
ATOM 683 N N . GLN A 1 86 ? 17.362 30.201 10.504 1.00 59.28 86 GLN A N 1
ATOM 684 C CA . GLN A 1 86 ? 16.931 31.597 10.530 1.00 59.28 86 GLN A CA 1
ATOM 685 C C . GLN A 1 86 ? 17.817 32.396 11.506 1.00 59.28 86 GLN A C 1
ATOM 687 O O . GLN A 1 86 ? 18.040 31.936 12.632 1.00 59.28 86 GLN A O 1
ATOM 692 N N . PRO A 1 87 ? 18.255 33.621 11.148 1.00 59.91 87 PRO A N 1
ATOM 693 C CA . PRO A 1 87 ? 18.927 34.512 12.087 1.00 59.91 87 PRO A CA 1
ATOM 694 C C . PRO A 1 87 ? 18.075 34.700 13.351 1.00 59.91 87 PRO A C 1
ATOM 696 O O . PRO A 1 87 ? 16.934 35.156 13.270 1.00 59.91 87 PRO A O 1
ATOM 699 N N . GLY A 1 88 ? 18.620 34.317 14.509 1.00 61.62 88 GLY A N 1
ATOM 700 C CA . GLY A 1 88 ? 17.941 34.389 15.810 1.00 61.62 88 GLY A CA 1
ATOM 701 C C . GLY A 1 88 ? 17.265 33.097 16.287 1.00 61.62 88 GLY A C 1
ATOM 702 O O . GLY A 1 88 ? 16.635 33.113 17.343 1.00 61.62 88 GLY A O 1
ATOM 703 N N . ASN A 1 89 ? 17.386 31.981 15.559 1.00 60.59 89 ASN A N 1
ATOM 704 C CA . ASN A 1 89 ? 16.876 30.692 16.025 1.00 60.59 89 ASN A CA 1
ATOM 705 C C . ASN A 1 89 ? 17.898 30.023 16.968 1.00 60.59 89 ASN A C 1
ATOM 707 O O . ASN A 1 89 ? 18.933 29.535 16.528 1.00 60.59 89 ASN A O 1
ATOM 711 N N . ASN A 1 90 ? 17.608 29.978 18.274 1.00 59.09 90 ASN A N 1
ATOM 712 C CA . ASN A 1 90 ? 18.456 29.301 19.275 1.00 59.09 90 ASN A CA 1
ATOM 713 C C . ASN A 1 90 ? 18.290 27.767 19.277 1.00 59.09 90 ASN A C 1
ATOM 715 O O . ASN A 1 90 ? 18.826 27.083 20.148 1.00 59.09 90 ASN A O 1
ATOM 719 N N . PHE A 1 91 ? 17.539 27.224 18.317 1.00 64.00 91 PHE A N 1
ATOM 720 C CA . PHE A 1 91 ? 17.326 25.794 18.133 1.00 64.00 91 PHE A CA 1
ATOM 721 C C . PHE A 1 91 ? 17.975 25.365 16.811 1.00 64.00 91 PHE A C 1
ATOM 723 O O . PHE A 1 91 ? 17.299 25.404 15.780 1.00 64.00 91 PHE A O 1
ATOM 730 N N . PRO A 1 92 ? 19.271 24.995 16.811 1.00 61.94 92 PRO A N 1
ATOM 731 C CA . PRO A 1 92 ? 19.940 24.551 15.593 1.00 61.94 92 PRO A CA 1
ATOM 732 C C . PRO A 1 92 ? 19.190 23.349 15.017 1.00 61.94 92 PRO A C 1
ATOM 734 O O . PRO A 1 92 ? 18.873 22.405 15.747 1.00 61.94 92 PRO A O 1
ATOM 737 N N . SER A 1 93 ? 18.887 23.396 13.719 1.00 70.31 93 SER A N 1
ATOM 738 C CA . SER A 1 93 ? 18.347 22.231 13.023 1.00 70.31 93 SER A CA 1
ATOM 739 C C . SER A 1 93 ? 19.510 21.411 12.483 1.00 70.31 93 SER A C 1
ATOM 741 O O . SER A 1 93 ? 20.434 21.965 11.893 1.00 70.31 93 SER A O 1
ATOM 743 N N . THR A 1 94 ? 19.495 20.098 12.688 1.00 71.75 94 THR A N 1
ATOM 744 C CA . THR A 1 94 ? 20.456 19.176 12.074 1.00 71.75 94 THR A CA 1
ATOM 745 C C . THR A 1 94 ? 19.718 18.137 11.253 1.00 71.75 94 THR A C 1
ATOM 747 O O . THR A 1 94 ? 18.661 17.660 11.663 1.00 71.75 94 THR A O 1
ATOM 750 N N . ALA A 1 95 ? 20.273 17.784 10.098 1.00 76.62 95 ALA A N 1
ATOM 751 C CA . ALA A 1 95 ? 19.792 16.691 9.279 1.00 76.62 95 ALA A CA 1
ATOM 752 C C . ALA A 1 95 ? 20.928 15.688 9.059 1.00 76.62 95 ALA A C 1
ATOM 754 O O . ALA A 1 95 ? 22.027 16.065 8.651 1.00 76.62 95 ALA A O 1
ATOM 755 N N . THR A 1 96 ? 20.677 14.417 9.357 1.00 83.31 96 THR A N 1
ATOM 756 C CA . THR A 1 96 ? 21.632 13.323 9.172 1.00 83.31 96 THR A CA 1
ATOM 757 C C . THR A 1 96 ? 21.010 12.218 8.340 1.00 83.31 96 THR A C 1
ATOM 759 O O . THR A 1 96 ? 19.865 11.819 8.557 1.00 83.31 96 THR A O 1
ATOM 762 N N . ILE A 1 97 ? 21.782 11.709 7.385 1.00 84.62 97 ILE A N 1
ATOM 763 C CA . ILE A 1 97 ? 21.406 10.544 6.594 1.00 84.62 97 ILE A CA 1
ATOM 764 C C . ILE A 1 97 ? 21.877 9.293 7.336 1.00 84.62 97 ILE A C 1
ATOM 766 O O . ILE A 1 97 ? 23.047 9.164 7.690 1.00 84.62 97 ILE A O 1
ATOM 770 N N . GLU A 1 98 ? 20.953 8.374 7.578 1.00 85.06 98 GLU A N 1
ATOM 771 C CA . GLU A 1 98 ? 21.154 7.148 8.340 1.00 85.06 98 GLU A CA 1
ATOM 772 C C . GLU A 1 98 ? 20.837 5.916 7.486 1.00 85.06 98 GLU A C 1
ATOM 774 O O . GLU A 1 98 ? 20.338 6.009 6.359 1.00 85.06 98 GLU A O 1
ATOM 779 N N . ASN A 1 99 ? 21.153 4.735 8.024 1.00 82.94 99 ASN A N 1
ATOM 780 C CA . ASN A 1 99 ? 20.891 3.443 7.388 1.00 82.94 99 ASN A CA 1
ATOM 781 C C . ASN A 1 99 ? 21.373 3.380 5.923 1.00 82.94 99 ASN A C 1
ATOM 783 O O . ASN A 1 99 ? 20.623 3.019 5.018 1.00 82.94 99 ASN A O 1
ATOM 787 N N . GLN A 1 100 ? 22.619 3.803 5.687 1.00 82.94 100 GLN A N 1
ATOM 788 C CA . GLN A 1 100 ? 23.256 3.821 4.362 1.00 82.94 100 GLN A CA 1
ATOM 789 C C . GLN A 1 100 ? 22.469 4.588 3.282 1.00 82.94 100 GLN A C 1
ATOM 791 O O . GLN A 1 100 ? 22.559 4.261 2.100 1.00 82.94 100 GLN A O 1
ATOM 796 N N . GLY A 1 101 ? 21.710 5.619 3.665 1.00 78.75 101 GLY A N 1
ATOM 797 C CA . GLY A 1 101 ? 20.919 6.411 2.723 1.00 78.75 101 GLY A CA 1
ATOM 798 C C . GLY A 1 101 ? 19.426 6.125 2.747 1.00 78.75 101 GLY A C 1
ATOM 799 O O . GLY A 1 101 ? 18.703 6.768 2.004 1.00 78.75 101 GLY A O 1
ATOM 800 N N . LEU A 1 102 ? 18.940 5.196 3.572 1.00 81.88 102 LEU A N 1
ATOM 801 C CA . LEU A 1 102 ? 17.518 4.831 3.600 1.00 81.88 102 LEU A CA 1
ATOM 802 C C . LEU A 1 102 ? 16.691 5.627 4.614 1.00 81.88 102 LEU A C 1
ATOM 804 O O . LEU A 1 102 ? 15.465 5.546 4.597 1.00 81.88 102 LEU A O 1
ATOM 808 N N . ALA A 1 103 ? 17.336 6.385 5.499 1.00 80.25 103 ALA A N 1
ATOM 809 C CA . ALA A 1 103 ? 16.652 7.202 6.489 1.00 80.25 103 ALA A CA 1
ATOM 810 C C . ALA A 1 103 ? 17.223 8.621 6.516 1.00 80.25 103 ALA A C 1
ATOM 812 O O . ALA A 1 103 ? 18.434 8.814 6.455 1.00 80.25 103 ALA A O 1
ATOM 813 N N . LEU A 1 104 ? 16.341 9.610 6.640 1.00 85.06 104 LEU A N 1
ATOM 814 C CA . LEU A 1 104 ? 16.697 10.991 6.932 1.00 85.06 104 LEU A CA 1
ATOM 815 C C . LEU A 1 104 ? 16.206 11.314 8.340 1.00 85.06 104 LEU A C 1
ATOM 817 O O . LEU A 1 104 ? 15.005 11.266 8.609 1.00 85.06 104 LEU A O 1
ATOM 821 N N . ARG A 1 105 ? 17.127 11.654 9.236 1.00 82.00 105 ARG A N 1
ATOM 822 C CA . ARG A 1 105 ? 16.819 12.101 10.591 1.00 82.00 105 ARG A CA 1
ATOM 823 C C . ARG A 1 105 ? 17.002 13.606 10.669 1.00 82.00 105 ARG A C 1
ATOM 825 O O . ARG A 1 105 ? 18.088 14.107 10.412 1.00 82.00 105 ARG A O 1
ATOM 832 N N . ILE A 1 106 ? 15.948 14.318 11.051 1.00 80.12 106 ILE A N 1
ATOM 833 C CA . ILE A 1 106 ? 15.980 15.765 11.283 1.00 80.12 106 ILE A CA 1
ATOM 834 C C . ILE A 1 106 ? 15.765 16.001 12.777 1.00 80.12 106 ILE A C 1
ATOM 836 O O . ILE A 1 106 ? 14.860 15.416 13.373 1.00 80.12 106 ILE A O 1
ATOM 840 N N . SER A 1 107 ? 16.592 16.838 13.394 1.00 74.19 107 SER A N 1
ATOM 841 C CA . SER A 1 107 ? 16.423 17.270 14.782 1.00 74.19 107 SER A CA 1
ATOM 842 C C . SER A 1 107 ? 16.423 18.795 14.872 1.00 74.19 107 SER A C 1
ATOM 844 O O . SER A 1 107 ? 17.158 19.440 14.134 1.00 74.19 107 SER A O 1
ATOM 846 N N . GLY A 1 108 ? 15.583 19.367 15.743 1.00 66.56 108 GLY A N 1
ATOM 847 C CA . GLY A 1 108 ? 15.393 20.820 15.887 1.00 66.56 108 GLY A CA 1
ATOM 848 C C . GLY A 1 108 ? 14.042 21.335 15.364 1.00 66.56 108 GLY A C 1
ATOM 849 O O . GLY A 1 108 ? 13.302 20.620 14.691 1.00 66.56 108 GLY A O 1
ATOM 850 N N . ASN A 1 109 ? 13.707 22.586 15.705 1.00 54.72 109 ASN A N 1
ATOM 851 C CA . ASN A 1 109 ? 12.458 23.258 15.320 1.00 54.72 109 ASN A CA 1
ATOM 852 C C . ASN A 1 109 ? 12.739 24.349 14.271 1.00 54.72 109 ASN A C 1
ATOM 854 O O . ASN A 1 109 ? 12.850 25.530 14.594 1.00 54.72 109 ASN A O 1
ATOM 858 N N . GLY A 1 110 ? 12.849 23.947 13.005 1.00 56.31 110 GLY A N 1
ATOM 859 C CA . GLY A 1 110 ? 12.994 24.849 11.854 1.00 56.31 110 GLY A CA 1
ATOM 860 C C . GLY A 1 110 ? 11.675 25.233 11.167 1.00 56.31 110 GLY A C 1
ATOM 861 O O . GLY A 1 110 ? 11.690 25.819 10.088 1.00 56.31 110 GLY A O 1
ATOM 862 N N . TRP A 1 111 ? 10.517 24.890 11.738 1.00 47.72 111 TRP A N 1
ATOM 863 C CA . TRP A 1 111 ? 9.226 25.122 11.086 1.00 47.72 111 TRP A CA 1
ATOM 864 C C . TRP A 1 111 ? 8.781 26.584 11.235 1.00 47.72 111 TRP A C 1
ATOM 866 O O . TRP A 1 111 ? 8.153 26.942 12.231 1.00 47.72 111 TRP A O 1
ATOM 876 N N . ARG A 1 112 ? 9.041 27.434 10.232 1.00 43.97 112 ARG A N 1
ATOM 877 C CA . ARG A 1 112 ? 8.282 28.685 10.067 1.00 43.97 112 ARG A CA 1
ATOM 878 C C . ARG A 1 112 ? 7.170 28.467 9.047 1.00 43.97 112 ARG A C 1
ATOM 880 O O . ARG A 1 112 ? 7.430 28.331 7.856 1.00 43.97 112 ARG A O 1
ATOM 887 N N . LYS A 1 113 ? 5.924 28.475 9.520 1.00 38.09 113 LYS A N 1
ATOM 888 C CA . LYS A 1 113 ? 4.767 28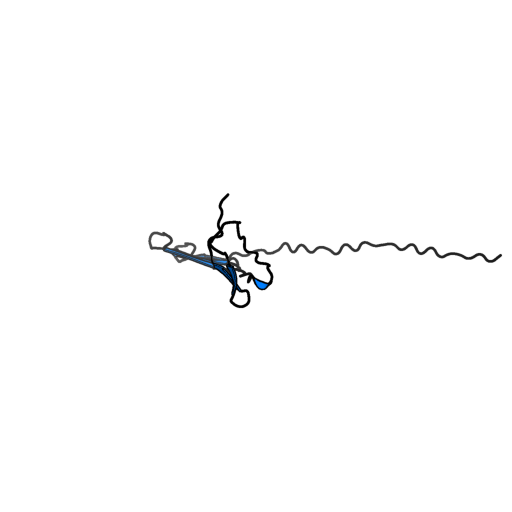.778 8.675 1.00 38.09 113 LYS A CA 1
ATOM 889 C C . LYS A 1 113 ? 4.834 30.271 8.351 1.00 38.09 113 LYS A C 1
ATOM 891 O O . LYS A 1 113 ? 4.899 31.077 9.279 1.00 38.09 113 LYS A O 1
ATOM 896 N N . ILE A 1 114 ? 4.872 30.620 7.070 1.00 52.25 114 ILE A N 1
ATOM 897 C CA . ILE A 1 114 ? 4.498 31.963 6.609 1.00 52.25 114 ILE A CA 1
ATOM 898 C C . ILE A 1 114 ? 3.025 31.910 6.223 1.00 52.25 114 ILE A C 1
ATOM 900 O O . ILE A 1 114 ? 2.638 30.895 5.600 1.00 52.25 114 ILE A O 1
#

Organism: NCBI:txid652676

Sequence (114 aa):
MKIFFKTLIVLTFILQITPINFSHSATTTIDYTYDDLNRLENSDDNSITHTFTYDEVGNITSKKVVGSGSTSNINFNNYSVENYDQPGNNFPSTATIENQGLALRISGNGWRKI

InterPro domains:
  IPR006530 YD repeat [TIGR01643] (34-71)

pLDDT: mean 73.02, std 19.32, range [36.72, 97.38]

Secondary structure (DSSP, 8-state):
------------------------------EEEE-TTS-EE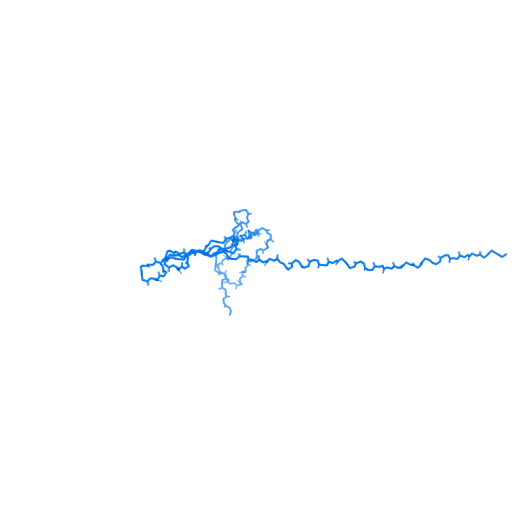EEE-SSEEEEEEE-TTS-EEEEEEEE--------GGGS-------TT-SS--EEEEEGGGTEEEEES------

Radius of gyration: 31.53 Å; chains: 1; bounding box: 69×53×92 Å

Foldseek 3Di:
DDDDDDDDDDDDDDPPPDPPPPPPDPPQDWDFDADPVRHTAWIPSVFKIWGFDADPVGHTPDIDIDGPPVPPQQQQVVDDDDFDDDVPFPWGWDWDQDPRRRDIDIGTDPDDDD